Protein AF-A0A1T4N2V0-F1 (afdb_monomer_lite)

Radius of gyration: 25.98 Å; chains: 1; bounding box: 103×48×48 Å

Structure (mmCIF, N/CA/C/O backbone):
data_AF-A0A1T4N2V0-F1
#
_entry.id   AF-A0A1T4N2V0-F1
#
loop_
_atom_site.group_PDB
_atom_site.id
_atom_site.type_symbol
_atom_site.label_atom_id
_atom_site.label_alt_id
_atom_site.label_comp_id
_atom_site.label_asym_id
_atom_site.label_entity_id
_atom_site.label_seq_id
_atom_site.pdbx_PDB_ins_code
_atom_site.Cartn_x
_atom_site.Cartn_y
_atom_site.Cartn_z
_atom_site.occupancy
_atom_site.B_iso_or_equiv
_atom_site.auth_seq_id
_atom_site.auth_comp_id
_atom_site.auth_asym_id
_atom_site.auth_atom_id
_atom_site.pdbx_PDB_model_num
ATOM 1 N N . MET A 1 1 ? 70.965 -34.145 17.669 1.00 37.34 1 MET A N 1
ATOM 2 C CA . MET A 1 1 ? 70.196 -34.616 16.499 1.00 37.34 1 MET A CA 1
ATOM 3 C C . MET A 1 1 ? 69.159 -33.543 16.185 1.00 37.34 1 MET A C 1
ATOM 5 O O . MET A 1 1 ? 68.280 -33.322 17.003 1.00 37.34 1 MET A O 1
ATOM 9 N N . LYS A 1 2 ? 69.368 -32.762 15.116 1.00 37.94 2 LYS A N 1
ATOM 10 C CA . LYS A 1 2 ? 68.471 -31.674 14.686 1.00 37.94 2 LYS A CA 1
ATOM 11 C C . LYS A 1 2 ? 67.389 -32.270 13.784 1.00 37.94 2 LYS A C 1
ATOM 13 O O . LYS A 1 2 ? 67.740 -32.961 12.836 1.00 37.94 2 LYS A O 1
ATOM 18 N N . LEU A 1 3 ? 66.124 -31.959 14.042 1.00 38.12 3 LEU A N 1
ATOM 19 C CA . LEU A 1 3 ? 65.038 -32.123 13.077 1.00 38.12 3 LEU A CA 1
ATOM 20 C C . LEU A 1 3 ? 64.348 -30.767 12.932 1.00 38.12 3 LEU A C 1
ATOM 22 O O . LEU A 1 3 ? 63.716 -30.271 13.858 1.00 38.12 3 LEU A O 1
ATOM 26 N N . ILE A 1 4 ? 64.572 -30.154 11.772 1.00 46.91 4 ILE A N 1
ATOM 27 C CA . ILE A 1 4 ? 63.874 -28.971 11.278 1.00 46.91 4 ILE A CA 1
ATOM 28 C C . ILE A 1 4 ? 62.695 -29.521 10.476 1.00 46.91 4 ILE A C 1
ATOM 30 O O . ILE A 1 4 ? 62.917 -30.207 9.481 1.00 46.91 4 ILE A O 1
ATOM 34 N N . VAL A 1 5 ? 61.462 -29.248 10.900 1.00 47.44 5 VAL A N 1
ATOM 35 C CA . VAL A 1 5 ? 60.274 -29.470 10.068 1.00 47.44 5 VAL A CA 1
ATOM 36 C C . VAL A 1 5 ? 59.787 -28.104 9.611 1.00 47.44 5 VAL A C 1
ATOM 38 O O . VAL A 1 5 ? 59.380 -27.267 10.413 1.00 47.44 5 VAL A O 1
ATOM 41 N N . ALA A 1 6 ? 59.921 -27.883 8.307 1.00 49.75 6 ALA A N 1
ATOM 42 C CA . ALA A 1 6 ? 59.438 -26.722 7.587 1.00 49.75 6 ALA A CA 1
ATOM 43 C C . ALA A 1 6 ? 57.902 -26.719 7.600 1.00 49.75 6 ALA A C 1
ATOM 45 O O . ALA A 1 6 ? 57.270 -27.622 7.056 1.00 49.75 6 ALA A O 1
ATOM 46 N N . GLY A 1 7 ? 57.314 -25.718 8.256 1.00 46.50 7 GLY A N 1
ATOM 47 C CA . GLY A 1 7 ? 55.874 -25.481 8.277 1.00 46.50 7 GLY A CA 1
ATOM 48 C C . GLY A 1 7 ? 55.481 -24.535 7.151 1.00 46.50 7 GLY A C 1
ATOM 49 O O . GLY A 1 7 ? 55.740 -23.337 7.218 1.00 46.50 7 GLY A O 1
ATOM 50 N N . THR A 1 8 ? 54.895 -25.114 6.112 1.00 60.16 8 THR A N 1
ATOM 51 C CA . THR A 1 8 ? 54.311 -24.496 4.921 1.00 60.16 8 THR A CA 1
ATOM 52 C C . THR A 1 8 ? 53.425 -23.289 5.250 1.00 60.16 8 THR A C 1
ATOM 54 O O . THR A 1 8 ? 52.477 -23.391 6.025 1.00 60.16 8 THR A O 1
ATOM 57 N N . ALA A 1 9 ? 53.718 -22.149 4.622 1.00 50.28 9 ALA A N 1
ATOM 58 C CA . ALA A 1 9 ? 52.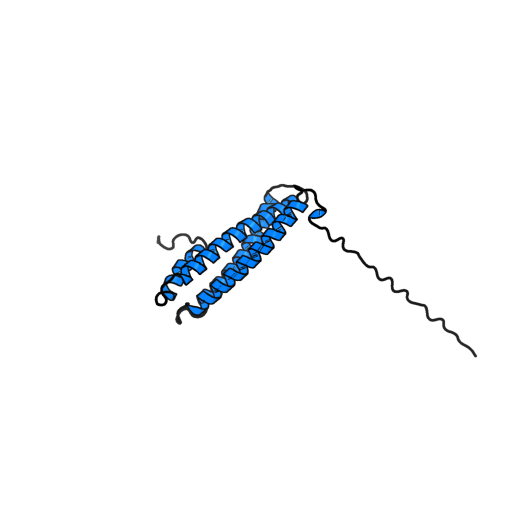903 -20.943 4.678 1.00 50.28 9 ALA A CA 1
ATOM 59 C C . ALA A 1 9 ? 51.609 -21.131 3.862 1.00 50.28 9 ALA A C 1
ATOM 61 O O . ALA A 1 9 ? 51.651 -21.227 2.636 1.00 50.28 9 ALA A O 1
ATOM 62 N N . CYS A 1 10 ? 50.456 -21.175 4.535 1.00 47.06 10 CYS A N 1
ATOM 63 C CA . CYS A 1 10 ? 49.147 -21.077 3.888 1.00 47.06 10 CYS A CA 1
ATOM 64 C C . CYS A 1 10 ? 48.910 -19.632 3.430 1.00 47.06 10 CYS A C 1
ATOM 66 O O . CYS A 1 10 ? 48.575 -18.760 4.230 1.00 47.06 10 CYS A O 1
ATOM 68 N N . ILE A 1 11 ? 49.087 -19.384 2.133 1.00 55.41 11 ILE A N 1
ATOM 69 C CA . ILE A 1 11 ? 48.674 -18.148 1.466 1.00 55.41 11 ILE A CA 1
ATOM 70 C C . ILE A 1 11 ? 47.141 -18.162 1.384 1.00 55.41 11 ILE A C 1
ATOM 72 O O . ILE A 1 11 ? 46.559 -18.897 0.588 1.00 55.41 11 ILE A O 1
ATOM 76 N N . LEU A 1 12 ? 46.486 -17.367 2.231 1.00 59.84 12 LEU A N 1
ATOM 77 C CA . LEU A 1 12 ? 45.052 -17.091 2.149 1.00 59.84 12 LEU A CA 1
ATOM 78 C C . LEU A 1 12 ? 44.802 -16.142 0.969 1.00 59.84 12 LEU A C 1
ATOM 80 O O . LEU A 1 12 ? 44.967 -14.929 1.087 1.00 59.84 12 LEU A O 1
ATOM 84 N N . LEU A 1 13 ? 44.417 -16.693 -0.183 1.00 54.25 13 LEU A N 1
ATOM 85 C CA . LEU A 1 13 ? 43.878 -15.912 -1.295 1.00 54.25 13 LEU A CA 1
ATOM 86 C C . LEU A 1 13 ? 42.454 -15.469 -0.936 1.00 54.25 13 LEU A C 1
ATOM 88 O O . LEU A 1 13 ? 41.490 -16.208 -1.130 1.00 54.25 13 LEU A O 1
ATOM 92 N N . ALA A 1 14 ? 42.324 -14.258 -0.396 1.00 53.81 14 ALA A N 1
ATOM 93 C CA . ALA A 1 14 ? 41.041 -13.577 -0.292 1.00 53.81 14 ALA A CA 1
ATOM 94 C C . ALA A 1 14 ? 40.552 -13.247 -1.711 1.00 53.81 14 ALA A C 1
ATOM 96 O O . ALA A 1 14 ? 41.030 -12.311 -2.350 1.00 53.81 14 ALA A O 1
ATOM 97 N N . SER A 1 15 ? 39.624 -14.053 -2.224 1.00 55.88 15 SER A N 1
ATOM 98 C CA . SER A 1 15 ? 38.909 -13.749 -3.462 1.00 55.88 15 SER A CA 1
ATOM 99 C C . SER A 1 15 ? 37.879 -12.667 -3.153 1.00 55.88 15 SER A C 1
ATOM 101 O O . SER A 1 15 ? 36.768 -12.958 -2.720 1.00 55.88 15 SER A O 1
ATOM 103 N N . PHE A 1 16 ? 38.269 -11.404 -3.317 1.00 56.59 16 PHE A N 1
ATOM 104 C CA . PHE A 1 16 ? 37.323 -10.296 -3.338 1.00 56.59 16 PHE A CA 1
ATOM 105 C C . PHE A 1 16 ? 36.564 -10.353 -4.665 1.00 56.59 16 PHE A C 1
ATOM 107 O O . PHE A 1 16 ? 37.026 -9.839 -5.683 1.00 56.59 16 PHE A O 1
ATOM 114 N N . SER A 1 17 ? 35.405 -11.006 -4.673 1.00 55.84 17 SER A N 1
ATOM 115 C CA . SER A 1 17 ? 34.420 -10.792 -5.729 1.00 55.84 17 SER A CA 1
ATOM 116 C C . SER A 1 17 ? 33.894 -9.369 -5.574 1.00 55.84 17 SER A C 1
ATOM 118 O O . SER A 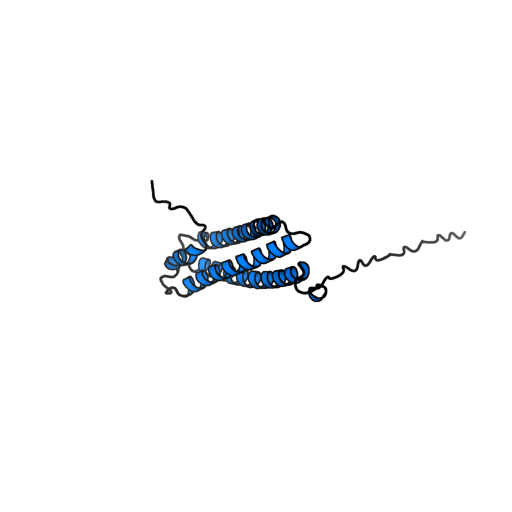1 17 ? 33.056 -9.101 -4.717 1.00 55.84 17 SER A O 1
ATOM 120 N N . ALA A 1 18 ? 34.420 -8.440 -6.371 1.00 53.31 18 ALA A N 1
ATOM 121 C CA . ALA A 1 18 ? 33.771 -7.158 -6.583 1.00 53.31 18 ALA A CA 1
ATOM 122 C C . ALA A 1 18 ? 32.414 -7.449 -7.236 1.00 53.31 18 ALA A C 1
ATOM 124 O O . ALA A 1 18 ? 32.345 -7.756 -8.426 1.00 53.31 18 ALA A O 1
ATOM 125 N N . ALA A 1 19 ? 31.338 -7.432 -6.449 1.00 55.22 19 ALA A N 1
ATOM 126 C CA . ALA A 1 19 ? 30.003 -7.337 -7.010 1.00 55.22 19 ALA A CA 1
ATOM 127 C C . ALA A 1 19 ? 29.960 -6.002 -7.759 1.00 55.22 19 ALA A C 1
ATOM 129 O O . ALA A 1 19 ? 30.084 -4.948 -7.137 1.00 55.22 19 ALA A O 1
ATOM 130 N N . ALA A 1 20 ? 29.882 -6.048 -9.088 1.00 56.41 20 ALA A N 1
ATOM 131 C CA . ALA A 1 20 ? 29.633 -4.857 -9.881 1.00 56.41 20 ALA A CA 1
ATOM 132 C C . ALA A 1 20 ? 28.291 -4.279 -9.413 1.00 56.41 20 ALA A C 1
ATOM 134 O O . ALA A 1 20 ? 27.239 -4.867 -9.667 1.00 56.41 20 ALA A O 1
ATOM 135 N N . GLN A 1 21 ? 28.340 -3.186 -8.653 1.00 57.97 21 GLN A N 1
ATOM 136 C CA . GLN A 1 21 ? 27.162 -2.382 -8.361 1.00 57.97 21 GLN A CA 1
ATOM 137 C C . GLN A 1 21 ? 26.750 -1.755 -9.690 1.00 57.97 21 GLN A C 1
ATOM 139 O O . GLN A 1 21 ? 27.499 -0.968 -10.253 1.00 57.97 21 GLN A O 1
ATOM 144 N N . ASN A 1 22 ? 25.628 -2.217 -10.230 1.00 69.69 22 ASN A N 1
ATOM 145 C CA . ASN A 1 22 ? 25.065 -1.744 -11.487 1.00 69.69 22 ASN A CA 1
ATOM 146 C C . ASN A 1 22 ? 24.127 -0.586 -11.124 1.00 69.69 22 ASN A C 1
ATOM 148 O O . ASN A 1 22 ? 23.112 -0.831 -10.471 1.00 69.69 22 ASN A O 1
ATOM 152 N N . ASP A 1 23 ? 24.501 0.650 -11.450 1.00 75.88 23 ASP A N 1
ATOM 153 C CA . ASP A 1 23 ? 23.740 1.853 -11.096 1.00 75.88 23 ASP A CA 1
ATOM 154 C C . ASP A 1 23 ? 22.769 2.229 -12.230 1.00 75.88 23 ASP A C 1
ATOM 156 O O . ASP A 1 23 ? 23.003 1.943 -13.403 1.00 75.88 23 ASP A O 1
ATOM 160 N N . LYS A 1 24 ? 21.675 2.922 -11.905 1.00 80.19 24 LYS A N 1
ATOM 161 C CA . LYS A 1 24 ? 20.735 3.507 -12.872 1.00 80.19 24 LYS A CA 1
ATOM 162 C C . LYS A 1 24 ? 21.445 4.370 -13.913 1.00 80.19 24 LYS A C 1
ATOM 164 O O . LYS A 1 24 ? 21.046 4.377 -15.080 1.00 80.19 24 LYS A O 1
ATOM 169 N N . SER A 1 25 ? 22.488 5.088 -13.490 1.00 81.94 25 SER A N 1
ATOM 170 C CA . SER A 1 25 ? 23.297 5.957 -14.349 1.00 81.94 25 SER A CA 1
ATOM 171 C C . SER A 1 25 ? 24.104 5.196 -15.414 1.00 81.94 25 SER A C 1
ATOM 173 O O . SER A 1 25 ? 24.441 5.781 -16.445 1.00 81.94 25 SER A O 1
ATOM 175 N N . ASP A 1 26 ? 24.327 3.890 -15.227 1.00 89.31 26 ASP A N 1
ATOM 176 C CA . ASP A 1 26 ? 25.039 3.028 -16.178 1.00 89.31 26 ASP A CA 1
ATOM 177 C C . ASP A 1 26 ? 24.157 2.591 -17.363 1.00 89.31 26 ASP A C 1
ATOM 179 O O . ASP A 1 26 ? 24.661 2.082 -18.370 1.00 89.31 26 ASP A O 1
ATOM 183 N N . TRP A 1 27 ? 22.836 2.795 -17.274 1.00 88.94 27 TRP A N 1
ATOM 184 C CA . TRP A 1 27 ? 21.871 2.348 -18.276 1.00 88.94 27 TRP A CA 1
ATOM 185 C C . TRP A 1 27 ? 21.278 3.517 -19.070 1.00 88.94 27 TRP A C 1
ATOM 187 O O . TRP A 1 27 ? 20.807 4.489 -18.473 1.00 88.94 27 TRP A O 1
ATOM 197 N N . PRO A 1 28 ? 21.224 3.424 -20.416 1.00 92.38 28 PRO A N 1
ATOM 198 C CA . PRO A 1 28 ? 20.634 4.469 -21.246 1.00 92.38 28 PRO A CA 1
ATOM 199 C C . PRO A 1 28 ? 19.169 4.729 -20.894 1.00 92.38 28 PRO A C 1
ATOM 201 O O . PRO A 1 28 ? 18.405 3.785 -20.661 1.00 92.38 28 PRO A O 1
ATOM 204 N N . GLU A 1 29 ? 18.763 5.997 -20.935 1.00 92.00 29 GLU A N 1
ATOM 205 C CA . GLU A 1 29 ? 17.360 6.391 -20.807 1.00 92.00 29 GLU A CA 1
ATOM 206 C C . GLU A 1 29 ? 16.488 5.640 -21.829 1.00 92.00 29 GLU A C 1
ATOM 208 O O . GLU A 1 29 ? 16.876 5.435 -22.982 1.00 92.00 29 GLU A O 1
ATOM 213 N N . GLY A 1 30 ? 15.320 5.176 -21.383 1.00 90.06 30 GLY A N 1
ATOM 214 C CA . GLY A 1 30 ? 14.400 4.369 -22.189 1.00 90.06 30 GLY A CA 1
ATOM 215 C C . GLY A 1 30 ? 14.782 2.891 -22.329 1.00 90.06 30 GLY A C 1
ATOM 216 O O . GLY A 1 30 ? 14.007 2.119 -22.894 1.00 90.06 30 GLY A O 1
ATOM 217 N N . SER A 1 31 ? 15.940 2.459 -21.816 1.00 94.69 31 SER A N 1
ATOM 218 C CA . SER A 1 31 ? 16.234 1.029 -21.688 1.00 94.69 31 SER A CA 1
ATOM 219 C C . SER A 1 31 ? 15.407 0.395 -20.566 1.00 94.69 31 SER A C 1
ATOM 221 O O . SER A 1 31 ? 15.126 1.032 -19.551 1.00 94.69 31 SER A O 1
ATOM 223 N N . ALA A 1 32 ? 15.086 -0.893 -20.711 1.00 95.12 32 ALA A N 1
ATOM 224 C CA . ALA A 1 32 ? 14.339 -1.651 -19.706 1.00 95.12 32 ALA A CA 1
ATOM 225 C C . ALA A 1 32 ? 14.968 -1.563 -18.306 1.00 95.12 32 ALA A C 1
ATOM 227 O O . ALA A 1 32 ? 14.253 -1.402 -17.322 1.00 95.12 32 ALA A O 1
ATOM 228 N N . MET A 1 33 ? 16.300 -1.630 -18.222 1.00 95.38 33 MET A N 1
ATOM 229 C CA . MET A 1 33 ? 17.030 -1.538 -16.956 1.00 95.38 33 MET A CA 1
ATOM 230 C C . MET A 1 33 ? 16.932 -0.148 -16.337 1.00 95.38 33 MET A C 1
ATOM 232 O O . MET A 1 33 ? 16.575 -0.040 -15.169 1.00 95.38 33 MET A O 1
ATOM 236 N N . HIS A 1 34 ? 17.175 0.913 -17.115 1.00 95.94 34 HIS A N 1
ATOM 237 C CA . HIS A 1 34 ? 17.027 2.282 -16.623 1.00 95.94 34 HIS A CA 1
ATOM 238 C C . HIS A 1 34 ? 15.603 2.537 -16.112 1.00 95.94 34 HIS A C 1
ATOM 240 O O . HIS A 1 34 ? 15.414 3.016 -14.998 1.00 95.94 34 HIS A O 1
ATOM 246 N N . THR A 1 35 ? 14.594 2.169 -16.906 1.00 96.44 35 THR A N 1
ATOM 247 C CA . THR A 1 35 ? 13.183 2.296 -16.523 1.00 96.44 35 THR A CA 1
ATOM 248 C C . THR A 1 35 ? 12.846 1.437 -15.303 1.00 96.44 35 THR A C 1
ATOM 250 O O . THR A 1 35 ? 12.117 1.890 -14.428 1.00 96.44 35 THR A O 1
ATOM 253 N N . GLY A 1 36 ? 13.409 0.232 -15.201 1.00 96.44 36 GLY A N 1
ATOM 254 C CA . GLY A 1 36 ? 13.251 -0.639 -14.037 1.00 96.44 36 GLY A CA 1
ATOM 255 C C . GLY A 1 36 ? 13.767 0.009 -12.753 1.00 96.44 36 GLY A C 1
ATOM 256 O O . GLY A 1 36 ? 13.061 -0.009 -11.752 1.00 96.44 36 GLY A O 1
ATOM 257 N N . PHE A 1 37 ? 14.938 0.658 -12.788 1.00 96.38 37 PHE A N 1
ATOM 258 C CA . PHE A 1 37 ? 15.447 1.415 -11.638 1.00 96.38 37 PHE A CA 1
ATOM 259 C C . PHE A 1 37 ? 14.536 2.582 -11.250 1.00 96.38 37 PHE A C 1
ATOM 261 O O . PHE A 1 37 ? 14.282 2.780 -10.068 1.00 96.38 37 PHE A O 1
ATOM 268 N N . VAL A 1 38 ? 14.007 3.326 -12.230 1.00 96.38 38 VAL A N 1
ATOM 269 C CA . VAL A 1 38 ? 13.030 4.398 -11.962 1.00 96.38 38 VAL A CA 1
ATOM 270 C C . VAL A 1 38 ? 11.794 3.844 -11.247 1.00 96.38 38 VAL A C 1
ATOM 272 O O . VAL A 1 38 ? 11.360 4.421 -10.255 1.00 96.38 38 VAL A O 1
ATOM 275 N N . PHE A 1 39 ? 11.228 2.732 -11.726 1.00 98.25 39 PHE A N 1
ATOM 276 C CA . PHE A 1 39 ? 10.057 2.134 -11.082 1.00 98.25 39 PHE A CA 1
ATOM 277 C C . PHE A 1 39 ? 10.371 1.539 -9.711 1.00 98.25 39 PHE A C 1
ATOM 279 O O . PHE A 1 39 ? 9.535 1.644 -8.823 1.00 98.25 39 PHE A O 1
ATOM 286 N N . ALA A 1 40 ? 11.559 0.968 -9.506 1.00 97.75 40 ALA A N 1
ATOM 287 C CA . ALA A 1 40 ? 11.972 0.471 -8.197 1.00 97.75 40 ALA A CA 1
ATOM 288 C C . ALA A 1 40 ? 12.046 1.604 -7.156 1.00 97.75 40 ALA A C 1
ATOM 290 O O . ALA A 1 40 ? 11.470 1.475 -6.082 1.00 97.75 40 ALA A O 1
ATOM 291 N N . GLU A 1 41 ? 12.659 2.743 -7.503 1.00 97.75 41 GLU A N 1
ATOM 292 C CA . GLU A 1 41 ? 12.696 3.932 -6.634 1.00 97.75 41 GLU A CA 1
ATOM 293 C C . GLU A 1 41 ? 11.278 4.425 -6.293 1.00 97.75 41 GLU A C 1
ATOM 295 O O . GLU A 1 41 ? 10.957 4.670 -5.131 1.00 97.75 41 GLU A O 1
ATOM 300 N N . GLN A 1 42 ? 10.400 4.521 -7.297 1.00 98.44 42 GLN A N 1
ATOM 301 C CA . GLN A 1 42 ? 9.007 4.937 -7.095 1.00 98.44 42 GLN A CA 1
ATOM 302 C C . GLN A 1 42 ? 8.222 3.951 -6.225 1.00 98.44 42 GLN A C 1
ATOM 304 O O . GLN A 1 42 ? 7.398 4.366 -5.408 1.00 98.44 42 GLN A O 1
ATOM 309 N N . LEU A 1 43 ? 8.459 2.649 -6.400 1.00 98.56 43 LEU A N 1
ATOM 310 C CA . LEU A 1 43 ? 7.813 1.611 -5.611 1.00 98.56 43 LEU A CA 1
ATOM 311 C C . LEU A 1 43 ? 8.253 1.689 -4.150 1.00 98.56 43 LEU A C 1
ATOM 313 O O . LEU A 1 43 ? 7.392 1.633 -3.276 1.00 98.56 43 LEU A O 1
ATOM 317 N N . ASP A 1 44 ? 9.546 1.873 -3.883 1.00 98.56 44 ASP A N 1
ATOM 318 C CA . ASP A 1 44 ? 10.072 2.028 -2.524 1.00 98.56 44 ASP A CA 1
ATOM 319 C C . ASP A 1 44 ? 9.432 3.232 -1.811 1.00 98.56 44 ASP A C 1
ATOM 321 O O . ASP A 1 44 ? 8.976 3.118 -0.668 1.00 98.56 44 ASP A O 1
ATOM 325 N N . GLU A 1 45 ? 9.327 4.375 -2.496 1.00 98.50 45 GLU A N 1
ATOM 326 C CA . GLU A 1 45 ? 8.677 5.578 -1.964 1.00 98.50 45 GLU A CA 1
ATOM 327 C C . GLU A 1 45 ? 7.180 5.356 -1.685 1.00 98.50 45 GLU A C 1
ATOM 329 O O . GLU A 1 45 ? 6.692 5.650 -0.586 1.00 98.50 45 GLU A O 1
ATOM 334 N N . ALA A 1 46 ? 6.444 4.808 -2.657 1.00 98.44 46 ALA A N 1
ATOM 335 C CA . ALA A 1 46 ? 5.011 4.551 -2.528 1.00 98.44 46 ALA A CA 1
ATOM 336 C C . ALA A 1 46 ? 4.711 3.500 -1.448 1.00 98.44 46 ALA A C 1
ATOM 338 O O . ALA A 1 46 ? 3.760 3.659 -0.679 1.00 98.44 46 ALA A O 1
ATOM 339 N N . GLN A 1 47 ? 5.538 2.456 -1.348 1.00 98.69 47 GLN A N 1
ATOM 340 C CA . GLN A 1 47 ? 5.430 1.416 -0.331 1.00 98.69 47 GLN A CA 1
ATOM 341 C C . GLN A 1 47 ? 5.660 2.000 1.063 1.00 98.69 47 GLN A C 1
ATOM 343 O O . GLN A 1 47 ? 4.854 1.762 1.960 1.00 98.69 47 GLN A O 1
ATOM 348 N N . ALA A 1 48 ? 6.708 2.805 1.257 1.00 98.75 48 ALA A N 1
ATOM 349 C CA . ALA A 1 48 ? 6.976 3.435 2.548 1.00 98.75 48 ALA A CA 1
ATOM 350 C C . ALA A 1 48 ? 5.810 4.330 3.004 1.00 98.75 48 ALA A C 1
ATOM 352 O O . ALA A 1 48 ? 5.396 4.280 4.168 1.00 98.75 48 ALA A O 1
ATOM 353 N N . ALA A 1 49 ? 5.237 5.109 2.082 1.00 98.69 49 ALA A N 1
ATOM 354 C CA . ALA A 1 49 ? 4.063 5.930 2.359 1.00 98.69 49 ALA A CA 1
ATOM 355 C C . ALA A 1 49 ? 2.818 5.081 2.681 1.00 98.69 49 ALA A C 1
ATOM 357 O O . ALA A 1 49 ? 2.077 5.406 3.615 1.00 98.69 49 ALA A O 1
ATOM 358 N N . LEU A 1 50 ? 2.596 3.986 1.945 1.00 98.81 50 LEU A N 1
ATOM 359 C CA . LEU A 1 50 ? 1.489 3.060 2.184 1.00 98.81 50 LEU A CA 1
ATOM 360 C C . LEU A 1 50 ? 1.593 2.412 3.566 1.00 98.81 50 LEU A C 1
ATOM 362 O O . LEU A 1 50 ? 0.615 2.442 4.308 1.00 98.81 50 LEU A O 1
ATOM 366 N N . GLU A 1 51 ? 2.764 1.903 3.948 1.00 98.75 51 GLU A N 1
ATOM 367 C CA . GLU A 1 51 ? 2.981 1.285 5.263 1.00 98.75 51 GLU A CA 1
ATOM 368 C C . GLU A 1 51 ? 2.759 2.283 6.407 1.00 98.75 51 GLU A C 1
ATOM 370 O O . GLU A 1 51 ? 2.115 1.968 7.411 1.00 98.75 51 GLU A O 1
ATOM 375 N N . GLN A 1 52 ? 3.215 3.530 6.248 1.00 98.69 52 GLN A N 1
ATOM 376 C CA . GLN A 1 52 ? 2.961 4.575 7.239 1.00 98.69 52 GLN A CA 1
ATOM 377 C C . GLN A 1 52 ? 1.458 4.846 7.410 1.00 98.69 52 GLN A C 1
ATOM 379 O O . GLN A 1 52 ? 0.972 4.994 8.536 1.00 98.69 52 GLN A O 1
ATOM 384 N N . ARG A 1 53 ? 0.711 4.929 6.303 1.00 98.50 53 ARG A N 1
ATOM 385 C CA . ARG A 1 53 ? -0.733 5.197 6.335 1.00 98.50 53 ARG A CA 1
ATOM 386 C C . ARG A 1 53 ? -1.539 3.999 6.815 1.00 98.50 53 ARG A C 1
ATOM 388 O O . ARG A 1 53 ? -2.481 4.194 7.580 1.00 98.50 53 ARG A O 1
ATOM 395 N N . HIS A 1 54 ? -1.145 2.787 6.442 1.00 98.75 54 HIS A N 1
ATOM 396 C CA . HIS A 1 54 ? -1.748 1.552 6.937 1.00 98.75 54 HIS A CA 1
ATOM 397 C C . HIS 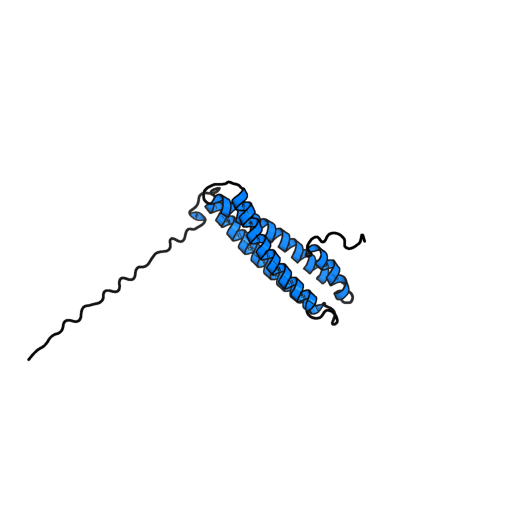A 1 54 ? -1.584 1.429 8.452 1.00 98.75 54 HIS A C 1
ATOM 399 O O . HIS A 1 54 ? -2.571 1.228 9.155 1.00 98.75 54 HIS A O 1
ATOM 405 N N . LYS A 1 55 ? -0.384 1.696 8.981 1.00 98.75 55 LYS A N 1
ATOM 406 C CA . LYS A 1 55 ? -0.159 1.732 10.430 1.00 98.75 55 LYS A CA 1
ATOM 407 C C . LYS A 1 55 ? -1.108 2.706 11.135 1.00 98.75 55 LYS A C 1
ATOM 409 O O . LYS A 1 55 ? -1.726 2.344 12.133 1.00 98.75 55 LYS A O 1
ATOM 414 N N . ARG A 1 56 ? -1.271 3.922 10.599 1.00 98.38 56 ARG A N 1
ATOM 415 C CA . ARG A 1 56 ? -2.211 4.909 11.157 1.00 98.38 56 ARG A CA 1
ATOM 416 C C . ARG A 1 56 ? -3.659 4.411 11.117 1.00 98.38 56 ARG A C 1
ATOM 418 O O . ARG A 1 56 ? -4.406 4.641 12.065 1.00 98.38 56 ARG A O 1
ATOM 425 N N . LEU A 1 57 ? -4.055 3.726 10.046 1.00 98.25 57 LEU A N 1
ATOM 426 C CA . LEU A 1 57 ? -5.382 3.123 9.937 1.00 98.25 57 LEU A CA 1
ATOM 427 C C . LEU A 1 57 ? -5.612 2.057 11.020 1.00 98.25 57 LEU A C 1
ATOM 429 O O . LEU A 1 57 ? -6.662 2.059 11.657 1.00 98.25 57 LEU A O 1
ATOM 433 N N . VAL A 1 58 ? -4.631 1.184 11.265 1.00 98.25 58 VAL A N 1
ATOM 434 C CA . VAL A 1 58 ? -4.708 0.155 12.318 1.00 98.25 58 VAL A CA 1
ATOM 435 C C . VAL A 1 58 ? -4.778 0.783 13.713 1.00 98.25 58 VAL A C 1
ATOM 437 O O . VAL A 1 58 ? -5.559 0.328 14.548 1.00 98.25 58 VAL A O 1
ATOM 440 N N . GLU A 1 59 ? -4.017 1.850 13.968 1.00 97.31 59 GLU A N 1
ATOM 441 C CA . GLU A 1 59 ? -4.088 2.611 15.224 1.00 97.31 59 GLU A CA 1
ATOM 442 C C . GLU A 1 59 ? -5.496 3.177 15.456 1.00 97.31 59 GLU A C 1
ATOM 444 O O . GLU A 1 59 ? -6.076 2.956 16.516 1.00 97.31 59 GLU A O 1
ATOM 449 N N . LEU A 1 60 ? -6.080 3.831 14.446 1.00 95.25 60 LEU A N 1
ATOM 450 C CA . LEU A 1 60 ? -7.440 4.377 14.513 1.00 95.25 60 LEU A CA 1
ATOM 451 C C . LEU A 1 60 ? -8.493 3.284 14.713 1.00 95.25 60 LEU A C 1
ATOM 453 O O . LEU A 1 60 ? -9.402 3.434 15.525 1.00 95.25 60 LEU A O 1
ATOM 457 N N . ALA A 1 61 ? -8.359 2.164 14.003 1.00 94.75 61 ALA A N 1
ATOM 458 C CA . ALA A 1 61 ? -9.239 1.016 14.175 1.00 94.75 61 ALA A CA 1
ATOM 459 C C . ALA A 1 61 ? -9.105 0.393 15.571 1.00 94.75 61 ALA A C 1
ATOM 461 O O . ALA A 1 61 ? -10.084 -0.106 16.109 1.00 94.75 61 ALA A O 1
ATOM 462 N N . THR A 1 62 ? -7.919 0.428 16.175 1.00 94.62 62 THR A N 1
ATOM 463 C CA . THR A 1 62 ? -7.711 -0.044 17.550 1.00 94.62 62 THR A CA 1
ATOM 464 C C . THR A 1 62 ? -8.332 0.912 18.567 1.00 94.62 62 THR A C 1
ATOM 466 O O . THR A 1 62 ? -8.920 0.457 19.541 1.00 94.62 62 THR A O 1
ATOM 469 N N . GLU A 1 63 ? -8.224 2.221 18.336 1.00 92.56 63 GLU A N 1
ATOM 470 C CA . GLU A 1 63 ? -8.764 3.262 19.218 1.00 92.56 63 GLU A CA 1
ATOM 471 C C . GLU A 1 63 ? -10.299 3.313 19.196 1.00 92.56 63 GLU A C 1
ATOM 473 O O . GLU A 1 63 ? -10.919 3.486 20.243 1.00 92.56 63 GLU A O 1
ATOM 478 N N . TYR A 1 64 ? -10.910 3.152 18.017 1.00 90.38 64 TYR A N 1
ATOM 479 C CA . TYR A 1 64 ? -12.347 3.377 17.813 1.00 90.38 64 TYR A CA 1
ATOM 480 C C . TYR A 1 64 ? -13.170 2.110 17.557 1.00 90.38 64 TYR A C 1
ATOM 482 O O . TYR A 1 64 ? -14.386 2.197 17.394 1.00 90.38 64 TYR A O 1
ATOM 490 N N . SER A 1 65 ? -12.557 0.923 17.526 1.00 87.19 65 SER A N 1
ATOM 491 C CA . SER A 1 65 ? -13.326 -0.326 17.500 1.00 87.19 65 SER A CA 1
ATOM 492 C C . SER A 1 65 ? -14.097 -0.483 18.811 1.00 87.19 65 SER A C 1
ATOM 494 O O . SER A 1 65 ? -13.524 -0.409 19.895 1.00 87.19 65 SER A O 1
ATOM 496 N N . SER A 1 66 ? -15.408 -0.717 18.712 1.00 82.25 66 SER A N 1
ATOM 497 C CA . SER A 1 66 ? -16.259 -0.950 19.885 1.00 82.25 66 SER A CA 1
ATOM 498 C C . SER A 1 66 ? -15.756 -2.126 20.737 1.00 82.25 66 SER A C 1
ATOM 500 O O . SER A 1 66 ? -15.275 -3.126 20.193 1.00 82.25 66 SER A O 1
ATOM 502 N N . ASP A 1 67 ? -15.993 -2.079 22.051 1.00 80.81 67 ASP A N 1
ATOM 503 C CA . ASP A 1 67 ? -15.665 -3.172 22.984 1.00 80.81 67 ASP A CA 1
ATOM 504 C C . ASP A 1 67 ? -16.220 -4.535 22.532 1.00 80.81 67 ASP A C 1
ATOM 506 O O . ASP A 1 67 ? -15.609 -5.578 22.760 1.00 80.81 67 ASP A O 1
ATOM 510 N N . TYR A 1 68 ? -17.374 -4.534 21.855 1.00 78.06 68 TYR A N 1
ATOM 511 C CA . TYR A 1 68 ? -18.002 -5.742 21.322 1.00 78.06 68 TYR A CA 1
ATOM 512 C C . TYR A 1 68 ? -17.218 -6.366 20.153 1.00 78.06 68 TYR A C 1
ATOM 514 O O . TYR A 1 68 ? -17.185 -7.589 20.012 1.00 78.06 68 TYR A O 1
ATOM 522 N N . MET A 1 69 ? -16.578 -5.546 19.317 1.00 78.88 69 MET A N 1
ATOM 523 C CA . MET A 1 69 ? -15.736 -6.017 18.212 1.00 78.88 69 MET A CA 1
ATOM 524 C C . MET A 1 69 ? -14.312 -6.355 18.660 1.00 78.88 69 MET A C 1
ATOM 526 O O . MET A 1 69 ? -13.658 -7.190 18.025 1.00 78.88 69 MET A O 1
ATOM 530 N N . GLY A 1 70 ? -13.827 -5.727 19.735 1.00 84.19 70 GLY A N 1
ATOM 531 C CA . GLY A 1 70 ? -12.471 -5.920 20.240 1.00 84.19 70 GLY A CA 1
ATOM 532 C C . GLY A 1 70 ? -11.433 -5.734 19.129 1.00 84.19 70 GLY A C 1
ATOM 533 O O . GLY A 1 70 ? -11.468 -4.755 18.383 1.00 84.19 70 GLY A O 1
ATOM 534 N N . THR A 1 71 ? -10.540 -6.714 18.966 1.00 91.06 71 THR A N 1
ATOM 535 C CA . THR A 1 71 ? -9.451 -6.678 17.973 1.00 91.06 71 THR A CA 1
ATOM 536 C C . THR A 1 71 ? -9.857 -7.125 16.568 1.00 91.06 71 THR A C 1
ATOM 538 O O . THR A 1 71 ? -9.014 -7.166 15.675 1.00 91.06 71 THR A O 1
ATOM 541 N N . ARG A 1 72 ? -11.128 -7.474 16.327 1.00 92.81 72 ARG A N 1
ATOM 542 C CA . ARG A 1 72 ? -11.545 -8.071 15.050 1.00 92.81 72 ARG A CA 1
ATOM 543 C C . ARG A 1 72 ? -11.261 -7.165 13.853 1.00 92.81 72 ARG A C 1
ATOM 545 O O . ARG A 1 72 ? -10.766 -7.650 12.841 1.00 92.81 72 ARG A O 1
ATOM 552 N N . ILE A 1 73 ? -11.586 -5.878 13.966 1.00 93.50 73 ILE A N 1
ATOM 553 C CA . ILE A 1 73 ? -11.395 -4.902 12.887 1.00 93.50 73 ILE A CA 1
ATOM 554 C C . ILE A 1 73 ? -9.909 -4.625 12.619 1.00 93.50 73 ILE A C 1
ATOM 556 O O . ILE A 1 73 ? -9.499 -4.836 11.477 1.00 93.50 73 ILE A O 1
ATOM 560 N N . PRO A 1 74 ? -9.072 -4.233 13.603 1.00 95.56 74 PRO A N 1
ATOM 561 C CA . PRO A 1 74 ? -7.650 -4.010 13.335 1.00 95.56 74 PRO A CA 1
ATOM 562 C C . PRO A 1 74 ? -6.953 -5.265 12.785 1.00 95.56 74 PRO A C 1
ATOM 564 O O . PRO A 1 74 ? -6.244 -5.165 11.788 1.00 95.56 74 PRO A O 1
ATOM 567 N N . SER A 1 75 ? -7.239 -6.461 13.318 1.00 96.31 75 SER A N 1
ATOM 568 C CA . SER A 1 75 ? -6.666 -7.703 12.777 1.00 96.31 75 SER A CA 1
ATOM 569 C C . SER A 1 75 ? -7.133 -8.016 11.351 1.00 96.31 75 SER A C 1
ATOM 571 O O . SER A 1 75 ? -6.370 -8.570 10.563 1.00 96.31 75 SER A O 1
ATOM 573 N N . ALA A 1 76 ? -8.373 -7.668 10.989 1.00 95.88 76 ALA A N 1
ATOM 574 C CA . ALA A 1 76 ? -8.857 -7.829 9.620 1.00 95.88 76 ALA A CA 1
ATOM 575 C C . ALA A 1 76 ? -8.159 -6.866 8.646 1.00 95.88 76 ALA A C 1
ATOM 577 O O . ALA A 1 76 ? -7.817 -7.279 7.543 1.00 95.88 76 ALA A O 1
ATOM 578 N N . ILE A 1 77 ? -7.903 -5.620 9.062 1.00 97.19 77 ILE A N 1
ATOM 579 C CA . ILE A 1 77 ? -7.168 -4.620 8.267 1.00 97.19 77 ILE A CA 1
ATOM 580 C C . ILE A 1 77 ? -5.716 -5.060 8.031 1.00 97.19 77 ILE A C 1
ATOM 582 O O . ILE A 1 77 ? -5.183 -4.897 6.934 1.00 97.19 77 ILE A O 1
ATOM 586 N N . GLU A 1 78 ? -5.061 -5.634 9.041 1.00 98.06 78 GLU A N 1
ATOM 587 C CA . GLU A 1 78 ? -3.710 -6.191 8.900 1.00 98.06 78 GLU A CA 1
ATOM 588 C C . GLU A 1 78 ? -3.688 -7.389 7.943 1.00 98.06 78 GLU A C 1
ATOM 590 O O . GLU A 1 78 ? -2.859 -7.450 7.032 1.00 98.06 78 GLU A O 1
ATOM 595 N N . ALA A 1 79 ? -4.620 -8.329 8.121 1.00 97.69 79 ALA A N 1
ATOM 596 C CA . ALA A 1 79 ? -4.697 -9.529 7.296 1.00 97.69 79 ALA A CA 1
ATOM 597 C C . ALA A 1 79 ? -5.023 -9.211 5.829 1.00 97.69 79 ALA A C 1
ATOM 599 O O . ALA A 1 79 ? -4.433 -9.802 4.925 1.00 97.69 79 ALA A O 1
ATOM 600 N N . GLU A 1 80 ? -5.947 -8.281 5.583 1.00 97.25 80 GLU A N 1
ATOM 601 C CA . GLU A 1 80 ? -6.318 -7.880 4.227 1.00 97.25 80 GLU A CA 1
ATOM 602 C C . GLU A 1 80 ? -5.176 -7.129 3.529 1.00 97.25 80 GLU A C 1
ATOM 604 O O . GLU A 1 80 ? -4.894 -7.435 2.373 1.00 97.25 80 GLU A O 1
ATOM 609 N N . HIS A 1 81 ? -4.426 -6.267 4.225 1.00 98.06 81 HIS A N 1
ATOM 610 C CA . HIS A 1 81 ? -3.232 -5.625 3.653 1.00 98.06 81 HIS A CA 1
ATOM 611 C C . HIS A 1 81 ? -2.147 -6.635 3.272 1.00 98.06 81 HIS A C 1
ATOM 613 O O . HIS A 1 81 ? -1.608 -6.575 2.168 1.00 98.06 81 HIS A O 1
ATOM 619 N N . ALA A 1 82 ? -1.878 -7.623 4.131 1.00 98.25 82 ALA A N 1
ATOM 620 C CA . ALA A 1 82 ? -0.939 -8.698 3.815 1.00 98.25 82 ALA A CA 1
ATOM 621 C C . ALA A 1 82 ? -1.386 -9.518 2.589 1.00 98.25 82 ALA A C 1
ATOM 623 O O . ALA A 1 82 ? -0.574 -9.845 1.721 1.00 98.25 82 ALA A O 1
ATOM 624 N N . ALA A 1 83 ? -2.684 -9.819 2.483 1.00 97.56 83 ALA A N 1
ATOM 625 C CA . ALA A 1 83 ? -3.244 -10.514 1.326 1.00 97.56 83 ALA A CA 1
ATOM 626 C C . ALA A 1 83 ? -3.176 -9.662 0.048 1.00 97.56 83 ALA A C 1
ATOM 628 O O . ALA A 1 83 ? -2.876 -10.182 -1.027 1.00 97.56 83 ALA A O 1
ATOM 629 N N . TRP A 1 84 ? -3.412 -8.354 0.161 1.00 97.81 84 TRP A N 1
ATOM 630 C CA . TRP A 1 84 ? -3.314 -7.417 -0.951 1.00 97.81 84 TRP A CA 1
ATOM 631 C C . TRP A 1 84 ? -1.879 -7.313 -1.492 1.00 97.81 84 TRP A C 1
ATOM 633 O O . TRP A 1 84 ? -1.700 -7.317 -2.709 1.00 97.81 84 TRP A O 1
ATOM 643 N N . LEU A 1 85 ? -0.858 -7.304 -0.624 1.00 98.31 85 LEU A N 1
ATOM 644 C CA . LEU A 1 85 ? 0.551 -7.323 -1.046 1.00 98.31 85 LEU A CA 1
ATOM 645 C C . LEU A 1 85 ? 0.876 -8.573 -1.877 1.00 98.31 85 LEU A C 1
ATOM 647 O O . LEU A 1 85 ? 1.467 -8.462 -2.950 1.00 98.31 85 LEU A O 1
ATOM 651 N N . ALA A 1 86 ? 0.420 -9.747 -1.429 1.00 98.25 86 ALA A N 1
ATOM 652 C CA . ALA A 1 86 ? 0.599 -10.997 -2.168 1.00 98.25 86 ALA A CA 1
ATOM 653 C C . ALA A 1 86 ? -0.161 -11.000 -3.509 1.00 98.25 86 ALA A C 1
ATOM 655 O O . ALA A 1 86 ? 0.352 -11.482 -4.519 1.00 98.25 86 ALA A O 1
ATOM 656 N N . TYR A 1 87 ? -1.376 -10.439 -3.537 1.00 97.44 87 TYR A N 1
ATOM 657 C CA . TYR A 1 87 ? -2.144 -10.252 -4.770 1.00 97.44 87 TYR A CA 1
ATOM 658 C C . TYR A 1 87 ? -1.415 -9.339 -5.762 1.00 97.44 87 TYR A C 1
ATOM 660 O O . TYR A 1 87 ? -1.342 -9.670 -6.946 1.00 97.44 87 TYR A O 1
ATOM 668 N N . ARG A 1 88 ? -0.868 -8.211 -5.289 1.00 98.31 88 ARG A N 1
ATOM 669 C CA . ARG A 1 88 ? -0.117 -7.260 -6.114 1.00 98.31 88 ARG A CA 1
ATOM 670 C C . ARG A 1 88 ? 1.067 -7.949 -6.784 1.00 98.31 88 ARG A C 1
ATOM 672 O O . ARG A 1 88 ? 1.170 -7.883 -8.002 1.00 98.31 88 ARG A O 1
ATOM 679 N N . GLU A 1 89 ? 1.914 -8.621 -6.008 1.00 98.38 89 GLU A N 1
ATOM 680 C CA . GLU A 1 89 ? 3.115 -9.295 -6.518 1.00 98.38 89 GLU A CA 1
ATOM 681 C C . GLU A 1 89 ? 2.754 -10.359 -7.567 1.00 98.38 89 GLU A C 1
ATOM 683 O O . GLU A 1 89 ? 3.199 -10.294 -8.713 1.00 98.38 89 GLU A O 1
ATOM 688 N N . ALA A 1 90 ? 1.863 -11.294 -7.223 1.00 98.56 90 ALA A N 1
ATOM 689 C CA . ALA A 1 90 ? 1.476 -12.370 -8.134 1.00 98.56 90 ALA A CA 1
ATOM 690 C C . ALA A 1 90 ? 0.768 -11.852 -9.400 1.00 98.56 90 ALA A C 1
ATOM 692 O O . ALA A 1 90 ? 0.982 -12.364 -10.502 1.00 98.56 90 ALA A O 1
ATOM 693 N N . GLY A 1 91 ? -0.086 -10.836 -9.251 1.00 98.50 91 GLY A N 1
ATOM 694 C CA . GLY A 1 91 ? -0.806 -10.219 -10.359 1.00 98.50 91 GLY A CA 1
ATOM 695 C C . GLY A 1 91 ? 0.113 -9.436 -11.295 1.00 98.50 91 GLY A C 1
ATOM 696 O O . GLY A 1 91 ? -0.028 -9.540 -12.515 1.00 98.50 91 GLY A O 1
ATOM 697 N N . CYS A 1 92 ? 1.068 -8.685 -10.745 1.00 98.69 92 CYS A N 1
ATOM 698 C CA . CYS A 1 92 ? 1.995 -7.885 -11.536 1.00 98.69 92 CYS A CA 1
ATOM 699 C C . CYS A 1 92 ? 3.070 -8.725 -12.227 1.00 98.69 92 CYS A C 1
ATOM 701 O O . CYS A 1 92 ? 3.416 -8.417 -13.368 1.00 98.69 92 CYS A O 1
ATOM 703 N N . GLU A 1 93 ? 3.512 -9.828 -11.621 1.00 98.44 93 GLU A N 1
ATOM 704 C CA . GLU A 1 93 ? 4.367 -10.802 -12.306 1.00 98.44 93 GLU A CA 1
ATOM 705 C C . GLU A 1 93 ? 3.653 -11.390 -13.532 1.00 98.44 93 GLU A C 1
ATOM 707 O O . GLU A 1 93 ? 4.195 -11.399 -14.640 1.00 98.44 93 GLU A O 1
ATOM 712 N N . LEU A 1 94 ? 2.389 -11.803 -13.376 1.00 98.44 94 LEU A N 1
ATOM 713 C CA . LEU A 1 94 ? 1.589 -12.275 -14.505 1.00 98.44 94 LEU A CA 1
ATOM 714 C C . LEU A 1 94 ? 1.412 -11.184 -15.572 1.00 98.44 94 LEU A C 1
ATOM 716 O O . LEU A 1 94 ? 1.549 -11.473 -16.761 1.00 98.44 94 LEU A O 1
ATOM 720 N N . PHE A 1 95 ? 1.117 -9.944 -15.169 1.00 98.38 95 PHE A N 1
ATOM 721 C CA . PHE A 1 95 ? 0.988 -8.810 -16.085 1.00 98.38 95 PHE A CA 1
ATOM 722 C C . PHE A 1 95 ? 2.264 -8.607 -16.910 1.00 98.38 95 PHE A C 1
ATOM 724 O O . PHE A 1 95 ? 2.192 -8.532 -18.137 1.00 98.38 95 PHE A O 1
ATOM 731 N N . GLY A 1 96 ? 3.427 -8.577 -16.252 1.00 97.88 96 GLY A N 1
ATOM 732 C CA . GLY A 1 96 ? 4.726 -8.429 -16.900 1.00 97.88 96 GLY A CA 1
ATOM 733 C C . GLY A 1 96 ? 5.019 -9.567 -17.876 1.00 97.88 96 GLY A C 1
ATOM 734 O O . GLY A 1 96 ? 5.350 -9.318 -19.040 1.00 97.88 96 GLY A O 1
ATOM 735 N N . ALA A 1 97 ? 4.821 -10.815 -17.446 1.00 97.56 97 ALA A N 1
ATOM 736 C CA . ALA A 1 97 ? 5.021 -12.002 -18.277 1.00 97.56 97 ALA A CA 1
ATOM 737 C C . ALA A 1 97 ? 4.082 -12.041 -19.498 1.00 97.56 97 ALA A C 1
ATOM 739 O O . ALA A 1 97 ? 4.489 -12.434 -20.594 1.00 97.56 97 ALA A O 1
ATOM 740 N N . ALA A 1 98 ? 2.835 -11.591 -19.339 1.00 97.62 98 ALA A N 1
ATOM 741 C CA . ALA A 1 98 ? 1.826 -11.588 -20.396 1.00 97.62 98 ALA A CA 1
ATOM 742 C C . ALA A 1 98 ? 2.070 -10.535 -21.494 1.00 97.62 98 ALA A C 1
ATOM 744 O O . ALA A 1 98 ? 1.431 -10.601 -22.545 1.00 97.62 98 ALA A O 1
ATOM 745 N N . THR A 1 99 ? 3.002 -9.594 -21.301 1.00 96.06 99 THR A N 1
ATOM 746 C CA . THR A 1 99 ? 3.347 -8.592 -22.328 1.00 96.06 99 THR A CA 1
ATOM 747 C C . THR A 1 99 ? 3.998 -9.198 -23.576 1.00 96.06 99 THR A C 1
ATOM 749 O O . THR A 1 99 ? 3.972 -8.583 -24.641 1.00 96.06 99 THR A O 1
ATOM 752 N N . GLY A 1 100 ? 4.606 -10.387 -23.461 1.00 92.00 100 GLY A N 1
ATOM 753 C CA . GLY A 1 100 ? 5.381 -11.011 -24.539 1.00 92.00 100 GLY A CA 1
ATOM 754 C C . GLY A 1 100 ? 6.699 -10.293 -24.862 1.00 92.00 100 GLY A C 1
ATOM 755 O O . GLY A 1 100 ? 7.319 -10.584 -25.887 1.00 92.00 100 GLY A O 1
ATOM 756 N N . ALA A 1 101 ? 7.126 -9.349 -24.018 1.00 93.81 101 ALA A N 1
ATOM 757 C CA . ALA A 1 101 ? 8.362 -8.603 -24.207 1.00 93.81 101 ALA A CA 1
ATOM 758 C C . ALA A 1 101 ? 9.609 -9.470 -23.942 1.00 93.81 101 ALA A C 1
ATOM 760 O O . ALA A 1 101 ? 9.580 -10.436 -23.182 1.00 93.81 101 ALA A O 1
ATOM 761 N N . GLY A 1 102 ? 10.727 -9.122 -24.583 1.00 93.38 102 GLY A N 1
ATOM 762 C CA . GLY A 1 102 ? 12.005 -9.823 -24.427 1.00 93.38 102 GLY A CA 1
ATOM 763 C C . GLY A 1 102 ? 12.967 -9.134 -23.456 1.00 93.38 102 GLY A C 1
ATOM 764 O O . GLY A 1 102 ? 12.817 -7.956 -23.128 1.00 93.38 102 GLY A O 1
ATOM 765 N N . GLY A 1 103 ? 14.012 -9.857 -23.049 1.00 93.25 103 GLY A N 1
ATOM 766 C CA . GLY A 1 103 ? 15.039 -9.328 -22.149 1.00 93.25 103 GLY A CA 1
ATOM 767 C C . GLY A 1 103 ? 14.471 -9.025 -20.763 1.00 93.25 103 GLY A C 1
ATOM 768 O O . GLY A 1 103 ? 13.748 -9.843 -20.206 1.00 93.25 103 GLY A O 1
ATOM 769 N N . THR A 1 104 ? 14.794 -7.854 -20.213 1.00 95.31 104 THR A N 1
ATOM 770 C CA . THR A 1 104 ? 14.334 -7.420 -18.881 1.00 95.31 104 THR A CA 1
ATOM 771 C C . THR A 1 104 ? 13.027 -6.622 -18.909 1.00 95.31 104 THR A C 1
ATOM 773 O O . THR A 1 104 ? 12.530 -6.226 -17.859 1.00 95.31 104 THR A O 1
ATOM 776 N N . TRP A 1 105 ? 12.420 -6.413 -20.083 1.00 97.31 105 TRP A N 1
ATOM 777 C CA . TRP A 1 105 ? 11.151 -5.686 -20.190 1.00 97.31 105 TRP A CA 1
ATOM 778 C C . TRP A 1 105 ? 9.987 -6.313 -19.405 1.00 97.31 105 TRP A C 1
ATOM 780 O O . TRP A 1 105 ? 9.247 -5.539 -18.802 1.00 97.31 105 TRP A O 1
ATOM 790 N N . PRO A 1 106 ? 9.807 -7.651 -19.334 1.00 98.19 106 PRO A N 1
ATOM 791 C CA . PRO A 1 106 ? 8.745 -8.242 -18.515 1.00 98.19 106 PRO A CA 1
ATOM 792 C C . PRO A 1 106 ? 8.812 -7.822 -17.041 1.00 98.19 106 PRO A C 1
ATOM 794 O O . PRO A 1 106 ? 7.812 -7.361 -16.498 1.00 98.19 106 PRO A O 1
ATOM 797 N N . SER A 1 107 ? 9.996 -7.877 -16.421 1.00 97.38 107 SER A N 1
ATOM 798 C CA . SER A 1 107 ? 10.185 -7.429 -15.034 1.00 97.38 107 SER A CA 1
ATOM 799 C C . SER A 1 107 ? 10.015 -5.916 -14.883 1.00 97.38 107 SER A C 1
ATOM 801 O O . SER A 1 107 ? 9.457 -5.455 -13.894 1.00 97.38 107 SER A O 1
ATOM 803 N N . THR A 1 108 ? 10.432 -5.125 -15.877 1.00 98.00 108 THR A N 1
ATOM 804 C CA . THR A 1 108 ? 10.191 -3.673 -15.880 1.00 98.00 108 THR A CA 1
ATOM 805 C C . THR A 1 108 ? 8.692 -3.355 -15.923 1.00 98.00 108 THR A C 1
ATOM 807 O O . THR A 1 108 ? 8.237 -2.445 -15.234 1.00 98.00 108 THR A O 1
ATOM 810 N N . HIS A 1 109 ? 7.906 -4.112 -16.694 1.00 98.31 109 HIS A N 1
ATOM 811 C CA . HIS A 1 109 ? 6.450 -3.972 -16.732 1.00 98.31 109 HIS A CA 1
ATOM 812 C C . HIS A 1 109 ? 5.777 -4.435 -15.437 1.00 98.31 109 HIS A C 1
ATOM 814 O O . HIS A 1 109 ? 4.832 -3.781 -14.997 1.00 98.31 109 HIS A O 1
ATOM 820 N N . ALA A 1 110 ? 6.268 -5.512 -14.817 1.00 98.69 110 ALA A N 1
ATOM 821 C CA . ALA A 1 110 ? 5.801 -5.947 -13.503 1.00 98.69 110 ALA A CA 1
ATOM 822 C C . ALA A 1 110 ? 6.015 -4.847 -12.449 1.00 98.69 110 ALA A C 1
ATOM 824 O O . ALA A 1 110 ? 5.058 -4.447 -11.794 1.00 98.69 110 ALA A O 1
ATOM 825 N N . LEU A 1 111 ? 7.213 -4.253 -12.381 1.00 98.56 111 LEU A N 1
ATOM 826 C CA . LEU A 1 111 ? 7.498 -3.131 -11.475 1.00 98.56 111 LEU A CA 1
ATOM 827 C C . LEU A 1 111 ? 6.577 -1.928 -11.714 1.00 98.56 111 LEU A C 1
ATOM 829 O O . LEU A 1 111 ? 6.045 -1.365 -10.762 1.00 98.56 111 LEU A O 1
ATOM 833 N N . GLY A 1 112 ? 6.338 -1.552 -12.974 1.00 98.56 112 GLY A N 1
ATOM 834 C CA . GLY A 1 112 ? 5.391 -0.479 -13.294 1.00 98.56 112 GLY A CA 1
ATOM 835 C C . GLY A 1 112 ? 3.966 -0.779 -12.806 1.00 98.56 112 GLY A C 1
ATOM 836 O O . GLY A 1 112 ? 3.308 0.090 -12.239 1.00 98.56 112 GLY A O 1
ATOM 837 N N . CYS A 1 113 ? 3.507 -2.026 -12.955 1.00 98.81 113 CYS A N 1
ATOM 838 C CA . CYS A 1 113 ? 2.231 -2.475 -12.393 1.00 98.81 113 CYS A CA 1
ATOM 839 C C . CYS A 1 113 ? 2.201 -2.350 -10.860 1.00 98.81 113 CYS A C 1
ATOM 841 O O . CYS A 1 113 ? 1.202 -1.894 -10.297 1.00 98.81 113 CYS A O 1
ATOM 843 N N . GLU A 1 114 ? 3.288 -2.713 -10.175 1.00 98.88 114 GLU A N 1
ATOM 844 C CA . GLU A 1 114 ? 3.366 -2.613 -8.717 1.00 98.88 114 GLU A CA 1
ATOM 845 C C . GLU A 1 114 ? 3.309 -1.164 -8.235 1.00 98.88 114 GLU A C 1
ATOM 847 O O . GLU A 1 114 ? 2.592 -0.884 -7.271 1.00 98.88 114 GLU A O 1
ATOM 852 N N . VAL A 1 115 ? 3.992 -0.239 -8.918 1.00 98.88 115 VAL A N 1
ATOM 853 C CA . VAL A 1 115 ? 3.910 1.206 -8.641 1.00 98.88 115 VAL A CA 1
ATOM 854 C C . VAL A 1 115 ? 2.463 1.689 -8.750 1.00 98.88 115 VAL A C 1
ATOM 856 O O . VAL A 1 115 ? 1.942 2.308 -7.814 1.00 98.88 115 VAL A O 1
ATOM 859 N N . ASP A 1 116 ? 1.784 1.360 -9.851 1.00 98.75 116 ASP A N 1
ATOM 860 C CA . ASP A 1 116 ? 0.404 1.782 -10.107 1.00 98.75 116 ASP A CA 1
ATOM 861 C C . ASP A 1 116 ? -0.569 1.256 -9.044 1.00 98.75 116 ASP A C 1
ATOM 863 O O . ASP A 1 116 ? -1.377 2.012 -8.490 1.00 98.75 116 ASP A O 1
ATOM 867 N N . LEU A 1 117 ? -0.501 -0.042 -8.733 1.00 98.69 117 LEU A N 1
ATOM 868 C CA . LEU A 1 117 ? -1.370 -0.649 -7.727 1.00 98.69 117 LEU A CA 1
ATOM 869 C C . LEU A 1 117 ? -1.084 -0.097 -6.326 1.00 98.69 117 LEU A C 1
ATOM 871 O O . LEU A 1 117 ? -2.027 0.175 -5.581 1.00 98.69 117 LEU A O 1
ATOM 875 N N . THR A 1 118 ? 0.186 0.121 -5.980 1.00 98.81 118 THR A N 1
ATOM 876 C CA . THR A 1 118 ? 0.587 0.665 -4.672 1.00 98.81 118 THR A CA 1
ATOM 877 C C . THR A 1 118 ? 0.127 2.100 -4.490 1.00 98.81 118 THR A C 1
ATOM 879 O O . THR A 1 118 ? -0.409 2.438 -3.437 1.00 98.81 118 THR A O 1
ATOM 882 N N . THR A 1 119 ? 0.229 2.921 -5.532 1.00 98.75 119 THR A N 1
ATOM 883 C CA . THR A 1 119 ? -0.231 4.313 -5.502 1.00 98.75 119 THR A CA 1
ATOM 884 C C . THR A 1 119 ? -1.744 4.393 -5.290 1.00 98.75 119 THR A C 1
ATOM 886 O O . THR A 1 119 ? -2.213 5.085 -4.387 1.00 98.75 119 THR A O 1
ATOM 889 N N . ARG A 1 120 ? -2.529 3.602 -6.035 1.00 98.38 120 ARG A N 1
ATOM 890 C CA . ARG A 1 120 ? -3.996 3.538 -5.861 1.00 98.38 120 ARG A CA 1
ATOM 891 C C . ARG A 1 120 ? -4.395 3.033 -4.478 1.00 98.38 120 ARG A C 1
ATOM 893 O O . ARG A 1 120 ? -5.376 3.491 -3.885 1.00 98.38 120 ARG A O 1
ATOM 900 N N . ARG A 1 121 ? -3.640 2.074 -3.942 1.00 98.38 121 ARG A N 1
ATOM 901 C CA . ARG A 1 121 ? -3.882 1.548 -2.601 1.00 98.38 121 ARG A CA 1
ATOM 902 C C . ARG A 1 121 ? -3.574 2.588 -1.529 1.00 98.38 121 ARG A C 1
ATOM 904 O O . ARG A 1 121 ? -4.373 2.746 -0.609 1.00 98.38 121 ARG A O 1
ATOM 911 N N . LEU A 1 122 ? -2.477 3.328 -1.674 1.00 98.75 122 LEU A N 1
ATOM 912 C CA . LEU A 1 122 ? -2.123 4.446 -0.803 1.00 98.75 122 LEU A CA 1
ATOM 913 C C . LEU A 1 122 ? -3.226 5.509 -0.774 1.00 98.75 122 LEU A C 1
ATOM 915 O O . LEU A 1 122 ? -3.603 5.948 0.311 1.00 98.75 122 LEU A O 1
ATOM 919 N N . GLU A 1 123 ? -3.777 5.892 -1.927 1.00 98.56 123 GLU A N 1
ATOM 920 C CA . GLU A 1 123 ? -4.918 6.816 -1.995 1.00 98.56 123 GLU A CA 1
ATOM 921 C C . GLU A 1 123 ? -6.128 6.267 -1.230 1.00 98.56 123 GLU A C 1
ATOM 923 O O . GLU A 1 123 ? -6.708 6.960 -0.395 1.00 98.56 123 GLU A O 1
ATOM 928 N N . THR A 1 124 ? -6.466 4.995 -1.449 1.00 98.12 124 THR A N 1
ATOM 929 C CA . THR A 1 124 ? -7.601 4.332 -0.788 1.00 98.12 124 THR A CA 1
ATOM 930 C C . THR A 1 124 ? -7.444 4.311 0.738 1.00 98.12 124 THR A C 1
ATOM 932 O O . THR A 1 124 ? -8.348 4.727 1.463 1.00 98.12 124 THR A O 1
ATOM 935 N N . VAL A 1 125 ? -6.278 3.890 1.241 1.00 98.50 125 VAL A N 1
ATOM 936 C CA . VAL A 1 125 ? -5.969 3.863 2.683 1.00 98.50 125 VAL A CA 1
ATOM 937 C C . VAL A 1 125 ? -5.933 5.278 3.263 1.00 98.50 125 VAL A C 1
ATOM 939 O O . VAL A 1 125 ? -6.442 5.511 4.357 1.00 98.50 125 VAL A O 1
ATOM 942 N N . THR A 1 126 ? -5.382 6.246 2.527 1.00 98.62 126 THR A N 1
ATOM 943 C CA . THR A 1 126 ? -5.359 7.655 2.947 1.00 98.62 126 THR A CA 1
ATOM 944 C C . THR A 1 126 ? -6.772 8.210 3.101 1.00 98.62 126 THR A C 1
ATOM 946 O O . THR A 1 126 ? -7.063 8.852 4.110 1.00 98.62 126 THR A O 1
ATOM 949 N N . ASN A 1 127 ? -7.663 7.922 2.153 1.00 98.25 127 ASN A N 1
ATOM 950 C CA . ASN A 1 127 ? -9.057 8.348 2.216 1.00 98.25 127 ASN A CA 1
ATOM 951 C C . ASN A 1 127 ? -9.796 7.707 3.397 1.00 98.25 127 ASN A C 1
ATOM 953 O O . ASN A 1 127 ? -10.551 8.397 4.078 1.00 98.25 127 ASN A O 1
ATOM 957 N N . ALA A 1 128 ? -9.542 6.428 3.691 1.00 97.25 128 ALA A N 1
ATOM 958 C CA . ALA A 1 128 ? -10.113 5.759 4.861 1.00 97.25 128 ALA A CA 1
ATOM 959 C C . ALA A 1 128 ? -9.661 6.425 6.174 1.00 97.25 128 ALA A C 1
ATOM 961 O O . ALA A 1 128 ? -10.493 6.745 7.023 1.00 97.25 128 ALA A O 1
ATOM 962 N N . VAL A 1 129 ? -8.361 6.713 6.315 1.00 97.69 129 VAL A N 1
ATOM 963 C CA . VAL A 1 129 ? -7.812 7.436 7.478 1.00 97.69 129 VAL A CA 1
ATOM 964 C C . VAL A 1 129 ? -8.469 8.808 7.630 1.00 97.69 129 VAL A C 1
ATOM 966 O O . VAL A 1 129 ? -8.969 9.130 8.705 1.00 97.69 129 VAL A O 1
ATOM 969 N N . GLN A 1 130 ? -8.524 9.595 6.553 1.00 97.38 130 GLN A N 1
ATOM 970 C CA . GLN A 1 130 ? -9.136 10.926 6.578 1.00 97.38 130 GLN A CA 1
ATOM 971 C C . GLN A 1 130 ? -10.629 10.869 6.911 1.00 97.38 130 GLN A C 1
ATOM 973 O O . GLN A 1 130 ? -11.120 11.704 7.667 1.00 97.38 130 GLN A O 1
ATOM 978 N N . CYS A 1 131 ? -11.346 9.876 6.382 1.00 96.69 131 CYS A N 1
ATOM 979 C CA . CYS A 1 131 ? -12.757 9.656 6.675 1.00 96.69 131 CYS A CA 1
ATOM 980 C C . CYS A 1 131 ? -12.989 9.412 8.171 1.00 96.69 131 CYS A C 1
ATOM 982 O O . CYS A 1 131 ? -13.895 10.021 8.737 1.00 96.69 131 CYS A O 1
ATOM 984 N N . ILE A 1 132 ? -12.160 8.578 8.815 1.00 95.00 132 ILE A N 1
ATOM 985 C CA . ILE A 1 132 ? -12.260 8.280 10.254 1.00 95.00 132 ILE A CA 1
ATOM 986 C C . ILE A 1 132 ? -11.914 9.519 11.086 1.00 95.00 132 ILE A C 1
ATOM 988 O O . ILE A 1 132 ? -12.644 9.871 12.010 1.00 95.00 132 ILE A O 1
ATOM 992 N N . GLU A 1 133 ? -10.822 10.210 10.752 1.00 94.12 133 GLU A N 1
ATOM 993 C CA . GLU A 1 133 ? -10.374 11.404 11.483 1.00 94.12 133 GLU A CA 1
ATOM 994 C C . GLU A 1 133 ? -11.378 12.563 11.389 1.00 94.12 133 GLU A C 1
ATOM 996 O O . GLU A 1 133 ? -11.500 13.354 12.327 1.00 94.12 133 GLU A O 1
ATOM 1001 N N . ALA A 1 134 ? -12.132 12.639 10.289 1.00 94.69 134 ALA A N 1
ATOM 1002 C CA . ALA A 1 134 ? -13.185 13.627 10.085 1.00 94.69 134 ALA A CA 1
ATOM 1003 C C . ALA A 1 134 ? -14.496 13.312 10.830 1.00 94.69 134 ALA A C 1
ATOM 1005 O O . ALA A 1 134 ? -15.359 14.189 10.905 1.00 94.69 134 ALA A O 1
ATOM 1006 N N . GLN A 1 135 ? -14.672 12.104 11.384 1.00 92.44 135 GLN A N 1
ATOM 1007 C CA . GLN A 1 135 ? -15.888 11.775 12.130 1.00 92.44 135 GLN A CA 1
ATOM 1008 C C . GLN A 1 135 ? -15.957 12.565 13.452 1.00 92.44 135 GLN A C 1
ATOM 1010 O O . GLN A 1 135 ? -14.928 12.729 14.132 1.00 92.44 135 GLN A O 1
ATOM 1015 N N . PRO A 1 136 ? -17.159 13.011 13.869 1.00 90.38 136 PRO A N 1
ATOM 1016 C CA . PRO A 1 136 ? -17.378 13.575 15.199 1.00 90.38 136 PRO A CA 1
ATOM 1017 C C . PRO A 1 136 ? -16.902 12.614 16.298 1.00 90.38 136 PRO A C 1
ATOM 1019 O O . PRO A 1 136 ? -17.097 11.408 16.184 1.00 90.38 136 PRO A O 1
ATOM 1022 N N . GLU A 1 137 ? -16.312 13.127 17.384 1.00 79.00 137 GLU A N 1
ATOM 1023 C CA . GLU A 1 137 ? -15.687 12.294 18.434 1.00 79.00 137 GLU A CA 1
ATOM 1024 C C . GLU A 1 137 ? -16.616 11.212 19.017 1.00 79.00 137 GLU A C 1
ATOM 1026 O O . GLU A 1 137 ? -16.142 10.138 19.370 1.00 79.00 137 GLU A O 1
ATOM 1031 N N . GLY A 1 138 ? -17.928 11.463 19.075 1.00 79.50 138 GLY A N 1
ATOM 1032 C CA . GLY A 1 138 ? -18.928 10.508 19.570 1.00 79.50 138 GLY A CA 1
ATOM 1033 C C . GLY A 1 138 ? -19.514 9.552 18.524 1.00 79.50 138 GLY A C 1
ATOM 1034 O O . GLY A 1 138 ? -20.376 8.758 18.877 1.00 79.50 138 GLY A O 1
ATOM 1035 N N . GLU A 1 139 ? -19.097 9.650 17.259 1.00 82.06 139 GLU A N 1
ATOM 1036 C CA . GLU A 1 139 ? -19.619 8.849 16.135 1.00 82.06 139 GLU A CA 1
ATOM 1037 C C . GLU A 1 139 ? -18.510 8.080 15.396 1.00 82.06 139 GLU A C 1
ATOM 1039 O O . GLU A 1 139 ? -18.760 7.421 14.386 1.00 82.06 139 GLU A O 1
ATOM 1044 N N . ARG A 1 140 ? -17.266 8.157 15.883 1.00 79.75 140 ARG A N 1
ATOM 1045 C CA . ARG A 1 140 ? -16.091 7.535 15.250 1.00 79.75 140 ARG A CA 1
ATOM 1046 C C . ARG A 1 140 ? -16.176 6.014 15.165 1.00 79.75 140 ARG A C 1
ATOM 1048 O O . ARG A 1 140 ? -15.688 5.449 14.192 1.00 79.75 140 ARG A O 1
ATOM 1055 N N . ASP A 1 141 ? -16.812 5.359 16.130 1.00 80.62 141 ASP A N 1
ATOM 1056 C CA . ASP A 1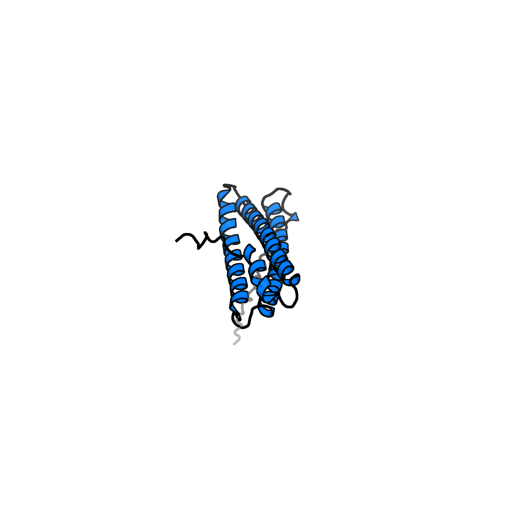 141 ? -17.033 3.910 16.136 1.00 80.62 141 ASP A CA 1
ATOM 1057 C C . ASP A 1 141 ? -18.046 3.473 15.063 1.00 80.62 141 ASP A C 1
ATOM 1059 O O . ASP A 1 141 ? -17.834 2.4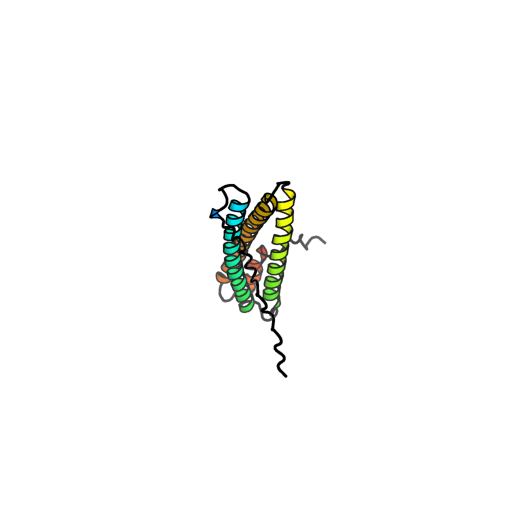75 14.374 1.00 80.62 141 ASP A O 1
ATOM 1063 N N . LEU A 1 142 ? -19.120 4.244 14.874 1.00 79.25 142 LEU A N 1
ATOM 1064 C CA . LEU A 1 142 ? -20.129 4.012 13.840 1.00 79.25 142 LEU A CA 1
ATOM 1065 C C . LEU A 1 142 ? -19.590 4.343 12.443 1.00 79.25 142 LEU A C 1
ATOM 1067 O O . LEU A 1 142 ? -19.816 3.588 11.495 1.00 79.25 142 LEU A O 1
ATOM 1071 N N . GLY A 1 143 ? -18.853 5.448 12.320 1.00 84.19 143 GLY A N 1
ATOM 1072 C CA . GLY A 1 143 ? -18.246 5.891 11.067 1.00 84.19 143 GLY A CA 1
ATOM 1073 C C . GLY A 1 143 ? -17.078 5.017 10.608 1.00 84.19 143 GLY A C 1
ATOM 1074 O O . GLY A 1 143 ? -16.806 4.946 9.412 1.00 84.19 143 GLY A O 1
ATOM 1075 N N . LEU A 1 144 ? -16.421 4.289 11.521 1.00 89.81 144 LEU A N 1
ATOM 1076 C CA . LEU A 1 144 ? -15.316 3.387 11.186 1.00 89.81 144 LEU A CA 1
ATOM 1077 C C . LEU A 1 144 ? -15.697 2.401 10.072 1.00 89.81 144 LEU A C 1
ATOM 1079 O O . LEU A 1 144 ? -14.931 2.212 9.132 1.00 89.81 144 LEU A O 1
ATOM 1083 N N . TYR A 1 145 ? -16.887 1.800 10.132 1.00 87.31 145 TYR A N 1
ATOM 1084 C CA . TYR A 1 145 ? -17.286 0.766 9.172 1.00 87.31 145 TYR A CA 1
ATOM 1085 C C . TYR A 1 145 ? -17.490 1.304 7.756 1.00 87.31 145 TYR A C 1
ATOM 1087 O O . TYR A 1 145 ? -17.015 0.690 6.802 1.00 87.31 145 TYR A O 1
ATOM 1095 N N . SER A 1 146 ? -18.168 2.446 7.614 1.00 90.50 146 SER A N 1
ATOM 1096 C CA . SER A 1 146 ? -18.391 3.066 6.303 1.00 90.50 146 SER A CA 1
ATOM 1097 C C . SER A 1 146 ? -17.085 3.588 5.708 1.00 90.50 146 SER A C 1
ATOM 1099 O O . SER A 1 146 ? -16.857 3.460 4.509 1.00 90.50 146 SER A O 1
ATOM 1101 N N . CYS A 1 147 ? -16.172 4.088 6.544 1.00 94.94 147 CYS A N 1
ATOM 1102 C CA . CYS A 1 147 ? -14.852 4.523 6.096 1.00 94.94 147 CYS A CA 1
ATOM 1103 C C . CYS A 1 147 ? -13.954 3.372 5.605 1.00 94.94 147 CYS A C 1
ATOM 1105 O O . CYS A 1 147 ? -13.026 3.616 4.833 1.00 94.94 147 CYS A O 1
ATOM 1107 N N . LEU A 1 148 ? -14.211 2.129 6.029 1.00 94.38 148 LEU A N 1
ATOM 1108 C CA . LEU A 1 148 ? -13.458 0.941 5.607 1.00 94.38 148 LEU A CA 1
ATOM 1109 C C . LEU A 1 148 ? -14.032 0.257 4.358 1.00 94.38 148 LEU A C 1
ATOM 1111 O O . LEU A 1 148 ? -13.363 -0.607 3.796 1.00 94.38 148 LEU A O 1
ATOM 1115 N N . GLU A 1 149 ? -15.240 0.613 3.913 1.00 91.62 149 GLU A N 1
ATOM 1116 C CA . GLU A 1 149 ? -15.901 -0.003 2.751 1.00 91.62 149 GLU A CA 1
ATOM 1117 C C . GLU A 1 149 ? -15.012 -0.052 1.490 1.00 91.62 149 GLU A C 1
ATOM 1119 O O . GLU A 1 149 ? -14.918 -1.122 0.887 1.00 91.62 149 GLU A O 1
ATOM 1124 N N . PRO A 1 150 ? -14.259 1.008 1.121 1.00 92.69 150 PRO A N 1
ATOM 1125 C CA . PRO A 1 150 ? -13.405 0.977 -0.070 1.00 92.69 150 PRO A CA 1
ATOM 1126 C C . PRO A 1 150 ? -12.238 -0.024 -0.014 1.00 92.69 150 PRO A C 1
ATOM 1128 O O . PRO A 1 150 ? -11.632 -0.306 -1.046 1.00 92.69 150 PRO A O 1
ATOM 1131 N N . LEU A 1 151 ? -11.889 -0.535 1.172 1.00 92.69 151 LEU A N 1
ATOM 1132 C CA . LEU A 1 151 ? -10.835 -1.543 1.354 1.00 92.69 151 LEU A CA 1
ATOM 1133 C C . LEU A 1 151 ? -11.368 -2.974 1.222 1.00 92.69 151 LEU A C 1
ATOM 1135 O O . LEU A 1 151 ? -10.588 -3.923 1.202 1.00 92.69 151 LEU A O 1
ATOM 1139 N N . GLN A 1 152 ? -12.687 -3.149 1.156 1.00 89.75 152 GLN A N 1
ATOM 1140 C CA . GLN A 1 152 ? -13.302 -4.466 1.090 1.00 89.75 152 GLN A CA 1
ATOM 1141 C C . GLN A 1 152 ? -13.258 -5.013 -0.344 1.00 89.75 152 GLN A C 1
ATOM 1143 O O . GLN A 1 152 ? -13.389 -4.255 -1.310 1.00 89.75 152 GLN A O 1
ATOM 1148 N N . PRO A 1 153 ? -13.100 -6.338 -0.520 1.00 83.19 153 PRO A N 1
ATOM 1149 C CA . PRO A 1 153 ? -13.235 -6.938 -1.837 1.00 83.19 153 PRO A CA 1
ATOM 1150 C C . PRO A 1 153 ? -14.667 -6.738 -2.360 1.00 83.19 153 PRO A C 1
ATOM 1152 O O . PRO A 1 153 ? -15.612 -6.713 -1.568 1.00 83.19 153 PRO A O 1
ATOM 1155 N N . PRO A 1 154 ? -14.869 -6.658 -3.685 1.00 74.56 154 PRO A N 1
ATOM 1156 C CA . PRO A 1 154 ? -16.208 -6.614 -4.252 1.00 74.56 154 PRO A CA 1
ATOM 1157 C C . PRO A 1 154 ? -16.937 -7.927 -3.940 1.00 74.56 154 PRO A C 1
ATOM 1159 O O . PRO A 1 154 ? -16.610 -8.980 -4.489 1.00 74.56 154 PRO A O 1
ATOM 1162 N N . VAL A 1 155 ? -17.925 -7.872 -3.049 1.00 73.69 155 VAL A N 1
ATOM 1163 C CA . VAL A 1 155 ? -18.786 -9.014 -2.727 1.00 73.69 155 VAL A CA 1
ATOM 1164 C C . VAL A 1 155 ? -20.066 -8.903 -3.563 1.00 73.69 155 VAL A C 1
ATOM 1166 O O . VAL A 1 155 ? -20.751 -7.881 -3.477 1.00 73.69 155 VAL A O 1
ATOM 1169 N N . PRO A 1 156 ? -20.425 -9.914 -4.378 1.00 63.31 156 PRO A N 1
ATOM 1170 C CA . PRO A 1 156 ? -21.735 -9.964 -5.023 1.00 63.31 156 PRO A CA 1
ATOM 1171 C C . PRO A 1 156 ? -22.842 -9.877 -3.965 1.00 63.31 156 PRO A C 1
ATOM 1173 O O . PRO A 1 156 ? -22.758 -10.546 -2.936 1.00 63.31 156 PRO A O 1
ATOM 1176 N N . GLY A 1 157 ? -23.853 -9.038 -4.207 1.00 61.69 157 GLY A N 1
ATOM 1177 C CA . GLY A 1 157 ? -24.860 -8.663 -3.212 1.00 61.69 157 GLY A CA 1
ATOM 1178 C C . GLY A 1 157 ? -25.475 -9.860 -2.483 1.00 61.69 157 GLY A C 1
ATOM 1179 O O . GLY A 1 157 ? -26.127 -10.711 -3.083 1.00 61.69 157 GLY A O 1
ATOM 1180 N N . ILE A 1 158 ? -25.296 -9.901 -1.164 1.00 57.94 158 ILE A N 1
ATOM 1181 C CA . ILE A 1 158 ? -25.935 -10.877 -0.280 1.00 57.94 158 ILE A CA 1
ATOM 1182 C C . ILE A 1 158 ? -27.359 -10.364 -0.004 1.00 57.94 158 ILE A C 1
ATOM 1184 O O . ILE A 1 158 ? -27.619 -9.761 1.032 1.00 57.94 158 ILE A O 1
ATOM 1188 N N . GLY A 1 159 ? -28.259 -10.484 -0.984 1.00 50.72 159 GLY A N 1
ATOM 1189 C CA . GLY A 1 159 ? -29.588 -9.863 -0.896 1.00 50.72 159 GLY A CA 1
ATOM 1190 C C . GLY A 1 159 ? -30.641 -10.309 -1.911 1.00 50.72 159 GLY A C 1
ATOM 1191 O O . GLY A 1 159 ? -31.714 -9.717 -1.936 1.00 50.72 159 GLY A O 1
ATOM 1192 N N . GLU A 1 160 ? -30.383 -11.340 -2.715 1.00 44.84 160 GLU A N 1
ATOM 1193 C CA . GLU A 1 160 ? -31.401 -11.965 -3.570 1.00 44.84 160 GLU A CA 1
ATOM 1194 C C . GLU A 1 160 ? -31.437 -13.475 -3.294 1.00 44.84 160 GLU A C 1
ATOM 1196 O O . GLU A 1 160 ? -30.793 -14.272 -3.976 1.00 44.84 160 GLU A O 1
ATOM 1201 N N . ALA A 1 161 ? -32.160 -13.859 -2.242 1.00 44.50 161 ALA A N 1
ATOM 1202 C CA . ALA A 1 161 ? -32.624 -15.222 -1.997 1.00 44.50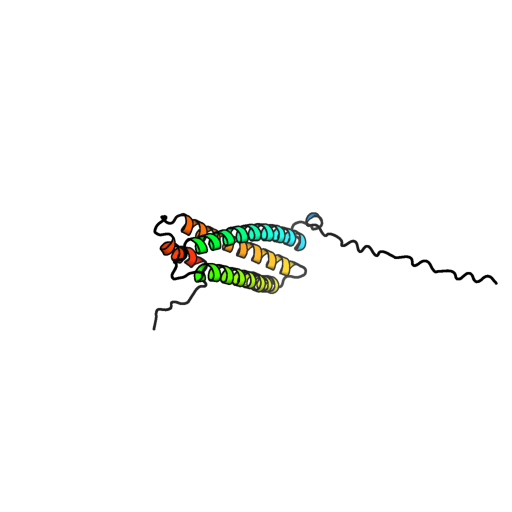 161 ALA A CA 1
ATOM 1203 C C . ALA A 1 161 ? -34.046 -15.171 -1.432 1.00 44.50 161 ALA A C 1
ATOM 1205 O O . ALA A 1 161 ? -34.285 -14.326 -0.538 1.00 44.50 161 ALA A O 1
#

pLDDT: mean 86.81, std 17.08, range [37.34, 98.88]

InterPro domains:
  IPR009739 Lysozyme inhibitor LprI-like, N-terminal [PF07007] (40-123)

Foldseek 3Di:
DDDDDDDDDDDPPPPPPPPPPDDLVNDDPPDLSVLLVVLVVLLVVLVVLLVVLLVLLLVLCQVQADPVCHNVVSVVSVVLVVVVVVVLQVVLLCVLVVVPDDDNRSVSSSSVSSSVSSNVSSVLSNQLSVQLVPDDPVCSNVSNVVSCVSSDDDDDDPPDD

Organism: NCBI:txid1122188

Sequence (161 aa):
MKLIVAGTACILLASFSAAAQNDKSDWPEGSAMHTGFVFAEQLDEAQAALEQRHKRLVELATEYSSDYMGTRIPSAIEAEHAAWLAYREAGCELFGAATGAGGTWPSTHALGCEVDLTTRRLETVTNAVQCIEAQPEGERDLGLYSCLEPLQPPVPGIGEA

Secondary structure (DSSP, 8-state):
-----------------------GGGS-TTSHHHHHHHHHHHHHHHHHHHHHHHHHHHHHHHHHS-TTTTTHHHHHHHHHHHHHHHHHHHHHHHHHHHT---TTHHHHHHHHHHHHHHHHHHHHHHHHHHHHHTS-TTTHHHHHHHHHGGGS--PPPTT--